Protein AF-A0A7K2ZH88-F1 (afdb_monomer)

Foldseek 3Di:
DLQLLCLQPNDVVQVVQQVPAFCADPDDPVPDGGDRHQLVSCLVPDPDQQSNQVSVCVNVVVADQDQPDDLVSNLVSLVVGPSRDPLSSLSSCCPRHVQQQGDSPCDPPLVVVPPRSSVVNVVVVVVVPDDPPPDPDPDDPPPPDDDDDDDDD

pLDDT: mean 87.38, std 15.5, range [40.47, 97.44]

Secondary structure (DSSP, 8-state):
-HHHHHHHHHHHHHHHHHHHHSPEEEEEETTEEEPPPPHHHHHHH---HHHHHHHHHHHTTSS--STT--HHHHHHHHHHSTT--HHHHHHHHHHHS--TT--TT--TTGGGGTT-HHHHHHHHHHHHHS---PPP-----------------

Structure (mmCIF, N/CA/C/O backbone):
data_AF-A0A7K2ZH88-F1
#
_entry.id   AF-A0A7K2ZH88-F1
#
loop_
_atom_site.group_PDB
_atom_site.id
_atom_site.type_symbol
_atom_site.label_atom_id
_atom_site.label_alt_id
_atom_site.label_comp_id
_atom_site.label_asym_id
_atom_site.label_entity_id
_atom_site.label_seq_id
_atom_site.pdbx_PDB_ins_code
_atom_site.Cartn_x
_atom_site.Cartn_y
_atom_site.Cartn_z
_atom_site.occupancy
_atom_site.B_iso_or_equiv
_atom_site.auth_seq_id
_atom_site.auth_comp_id
_atom_site.auth_asym_id
_atom_site.auth_atom_id
_atom_site.pdbx_PDB_model_num
ATOM 1 N N . GLU A 1 1 ? -5.694 -1.478 1.396 1.00 83.94 1 GLU A N 1
ATOM 2 C CA . GLU A 1 1 ? -5.351 -0.373 2.327 1.00 83.94 1 GLU A CA 1
ATOM 3 C C . GLU A 1 1 ? -4.129 -0.672 3.199 1.00 83.94 1 GLU A C 1
ATOM 5 O O . GLU A 1 1 ? -3.162 0.075 3.112 1.00 83.94 1 GLU A O 1
ATOM 10 N N . GLU A 1 2 ? -4.101 -1.777 3.961 1.00 92.94 2 GLU A N 1
ATOM 11 C CA . GLU A 1 2 ? -2.940 -2.176 4.793 1.00 92.94 2 GLU A CA 1
ATOM 12 C C . GLU A 1 2 ? -1.598 -2.139 4.037 1.00 92.94 2 GLU A C 1
ATOM 14 O O . GLU A 1 2 ? -0.618 -1.567 4.521 1.00 92.94 2 GLU A O 1
ATOM 19 N N . GLU A 1 3 ? -1.550 -2.715 2.830 1.00 94.19 3 GLU A N 1
ATOM 20 C CA . GLU A 1 3 ? -0.327 -2.748 2.016 1.00 94.19 3 GLU A CA 1
ATOM 21 C C . GLU A 1 3 ? 0.188 -1.349 1.653 1.00 94.19 3 GLU A C 1
ATOM 23 O O . GLU A 1 3 ? 1.399 -1.157 1.553 1.00 94.19 3 GLU A O 1
ATOM 28 N N . ALA A 1 4 ? -0.692 -0.351 1.524 1.00 94.62 4 ALA A N 1
ATOM 29 C CA . ALA A 1 4 ? -0.277 1.021 1.244 1.00 94.62 4 ALA A CA 1
ATOM 30 C C . ALA A 1 4 ? 0.390 1.682 2.443 1.00 94.62 4 ALA A C 1
ATOM 32 O O . ALA A 1 4 ? 1.458 2.280 2.306 1.00 94.62 4 ALA A O 1
ATOM 33 N N . VAL A 1 5 ? -0.180 1.493 3.634 1.00 95.88 5 VAL A N 1
ATOM 34 C CA . VAL A 1 5 ? 0.442 1.964 4.874 1.00 95.88 5 VAL A CA 1
ATOM 35 C C . VAL A 1 5 ? 1.801 1.289 5.063 1.00 95.88 5 VAL A C 1
ATOM 37 O O . VAL A 1 5 ? 2.796 1.968 5.300 1.00 95.88 5 VAL A O 1
ATOM 40 N N . ARG A 1 6 ? 1.889 -0.032 4.872 1.00 96.25 6 ARG A N 1
ATOM 41 C CA . ARG A 1 6 ? 3.160 -0.772 4.972 1.00 96.25 6 ARG A CA 1
ATOM 42 C C . ARG A 1 6 ? 4.202 -0.336 3.951 1.00 96.25 6 ARG A C 1
ATOM 44 O O . ARG A 1 6 ? 5.385 -0.323 4.286 1.00 96.25 6 ARG A O 1
ATOM 51 N N . ALA A 1 7 ? 3.792 -0.018 2.725 1.00 95.62 7 ALA A N 1
ATOM 52 C CA . ALA A 1 7 ? 4.698 0.479 1.696 1.00 95.62 7 ALA A CA 1
ATOM 53 C C . ALA A 1 7 ? 5.302 1.834 2.086 1.00 95.62 7 ALA A C 1
ATOM 55 O O . ALA A 1 7 ? 6.489 2.041 1.853 1.00 95.62 7 ALA A O 1
ATOM 56 N N . LEU A 1 8 ? 4.508 2.709 2.712 1.00 95.88 8 LEU A N 1
ATOM 57 C CA . LEU A 1 8 ? 4.940 4.042 3.125 1.00 95.88 8 LEU A CA 1
ATOM 58 C C . LEU A 1 8 ? 5.809 4.022 4.392 1.00 95.88 8 LEU A C 1
ATOM 60 O O . LEU A 1 8 ? 6.889 4.604 4.403 1.00 95.88 8 LEU A O 1
ATOM 64 N N . VAL A 1 9 ? 5.349 3.370 5.466 1.00 95.50 9 VAL A N 1
ATOM 65 C CA . VAL A 1 9 ? 6.006 3.465 6.788 1.00 95.50 9 VAL A CA 1
ATOM 66 C C . VAL A 1 9 ? 6.899 2.273 7.132 1.00 95.50 9 VAL A C 1
ATOM 68 O O . VAL A 1 9 ? 7.623 2.301 8.126 1.00 95.50 9 VAL A O 1
ATOM 71 N N . GLY A 1 10 ? 6.861 1.211 6.329 1.00 95.25 10 GLY A N 1
ATOM 72 C CA . GLY A 1 10 ? 7.570 -0.033 6.604 1.00 95.25 10 GLY A CA 1
ATOM 73 C C . GLY A 1 10 ? 6.852 -0.945 7.605 1.00 95.25 10 GLY A C 1
ATOM 74 O O . GLY A 1 10 ? 5.840 -0.606 8.219 1.00 95.25 10 GLY A O 1
ATOM 75 N N . ARG A 1 11 ? 7.380 -2.166 7.754 1.00 94.62 11 ARG A N 1
ATOM 76 C CA . ARG A 1 11 ? 6.735 -3.243 8.525 1.00 94.62 11 ARG A CA 1
ATOM 77 C C . ARG A 1 11 ? 6.684 -2.965 10.027 1.00 94.62 11 ARG A C 1
ATOM 79 O O . ARG A 1 11 ? 5.659 -3.233 10.641 1.00 94.62 11 ARG A O 1
ATOM 86 N N . GLU A 1 12 ? 7.779 -2.475 10.601 1.00 96.19 12 GLU A N 1
ATOM 87 C CA . GLU A 1 12 ? 7.899 -2.246 12.048 1.00 96.19 12 GLU A CA 1
ATOM 88 C C . GLU A 1 12 ? 6.929 -1.157 12.499 1.00 96.19 12 GLU A C 1
ATOM 90 O O . GLU A 1 12 ? 6.070 -1.396 13.343 1.00 96.19 12 GLU A O 1
ATOM 95 N N . ARG A 1 13 ? 6.961 -0.001 11.829 1.00 96.12 13 ARG A N 1
ATOM 96 C CA . ARG A 1 13 ? 6.046 1.097 12.132 1.00 96.12 13 ARG A CA 1
ATOM 97 C C . ARG A 1 13 ? 4.584 0.721 11.895 1.00 96.12 13 ARG A C 1
ATOM 99 O O . ARG A 1 13 ? 3.725 1.116 12.675 1.00 96.12 13 ARG A O 1
ATOM 106 N N . ALA A 1 14 ? 4.284 -0.064 10.859 1.00 95.94 14 ALA A N 1
ATOM 107 C CA . ALA A 1 14 ? 2.930 -0.566 10.642 1.00 95.94 14 ALA A CA 1
ATOM 108 C C . ALA A 1 14 ? 2.449 -1.479 11.786 1.00 95.94 14 ALA A C 1
ATOM 110 O O . ALA A 1 14 ? 1.276 -1.417 12.140 1.00 95.94 14 ALA A O 1
ATOM 111 N N . ALA A 1 15 ? 3.328 -2.288 12.388 1.00 94.50 15 ALA A N 1
ATOM 112 C CA . ALA A 1 15 ? 2.978 -3.104 13.551 1.00 94.50 15 ALA A CA 1
ATOM 113 C C . ALA A 1 15 ? 2.645 -2.233 14.775 1.00 94.50 15 ALA A C 1
ATOM 115 O O . ALA A 1 15 ? 1.608 -2.439 15.400 1.00 94.50 15 ALA A O 1
ATOM 116 N N . GLU A 1 16 ? 3.440 -1.194 15.045 1.00 95.56 16 GLU A N 1
ATOM 117 C CA . GLU A 1 16 ? 3.157 -0.234 16.126 1.00 95.56 16 GLU A CA 1
ATOM 118 C C . GLU A 1 16 ? 1.806 0.482 15.943 1.00 95.56 16 GLU A C 1
ATOM 120 O O . GLU A 1 16 ? 1.111 0.781 16.915 1.00 95.56 16 GLU A O 1
ATOM 125 N N . LEU A 1 17 ? 1.417 0.772 14.695 1.00 96.44 17 LEU A N 1
ATOM 126 C CA . LEU A 1 17 ? 0.109 1.360 14.394 1.00 96.44 17 LEU A CA 1
ATOM 127 C C . LEU A 1 17 ? -1.035 0.391 14.708 1.00 96.44 17 LEU A C 1
ATOM 129 O O . LEU A 1 17 ? -2.056 0.827 15.233 1.00 96.44 17 LEU A O 1
ATOM 133 N N . VAL A 1 18 ? -0.866 -0.904 14.425 1.00 96.12 18 VAL A N 1
ATOM 134 C CA . VAL A 1 18 ? -1.856 -1.940 14.765 1.00 96.12 18 VAL A CA 1
ATOM 135 C C . VAL A 1 18 ? -1.991 -2.082 16.278 1.00 96.12 18 VAL A C 1
ATOM 137 O O . VAL A 1 18 ? -3.108 -2.107 16.780 1.00 96.12 18 VAL A O 1
ATOM 140 N N . GLU A 1 19 ? -0.882 -2.113 17.016 1.00 93.62 19 GLU A N 1
ATOM 141 C CA . GLU A 1 19 ? -0.910 -2.212 18.482 1.00 93.62 19 GLU A CA 1
ATOM 142 C C . GLU A 1 19 ? -1.595 -1.009 19.142 1.00 93.62 19 GLU A C 1
ATOM 144 O O . GLU A 1 19 ? -2.249 -1.152 20.172 1.00 93.62 19 GLU A O 1
ATOM 149 N N . ARG A 1 20 ? -1.448 0.188 18.562 1.00 95.38 20 ARG A N 1
ATOM 150 C CA . ARG A 1 20 ? -1.979 1.425 19.149 1.00 95.38 20 ARG A CA 1
ATOM 151 C C . ARG A 1 20 ? -3.396 1.773 18.702 1.00 95.38 20 ARG A C 1
ATOM 153 O O . ARG A 1 20 ? -4.157 2.319 19.495 1.00 95.38 20 ARG A O 1
ATOM 160 N N . TYR A 1 21 ? -3.714 1.543 17.433 1.00 95.50 21 TYR A N 1
ATOM 161 C CA . TYR A 1 21 ? -4.946 2.023 16.797 1.00 95.50 21 TYR A CA 1
ATOM 162 C C . TYR A 1 21 ? -5.789 0.897 16.192 1.00 95.50 21 TYR A C 1
ATOM 164 O O . TYR A 1 21 ? -6.866 1.163 15.659 1.00 95.50 21 TYR A O 1
ATOM 172 N N . GLY A 1 22 ? -5.307 -0.347 16.229 1.00 93.06 22 GLY A N 1
ATOM 173 C CA . GLY A 1 22 ? -6.046 -1.495 15.722 1.00 93.06 22 GLY A CA 1
ATOM 174 C C . GLY A 1 22 ? -7.267 -1.767 16.589 1.00 93.06 22 GLY A C 1
ATOM 175 O O . GLY A 1 22 ? -7.236 -1.608 17.810 1.00 93.06 22 GLY A O 1
ATOM 176 N N . LYS A 1 23 ? -8.364 -2.198 15.967 1.00 91.69 23 LYS A N 1
ATOM 177 C CA . LYS A 1 23 ? -9.534 -2.653 16.721 1.00 91.69 23 LYS A CA 1
ATOM 178 C C . LYS A 1 23 ? -9.236 -4.043 17.289 1.00 91.69 23 LYS A C 1
ATOM 180 O O . LYS A 1 23 ? -8.860 -4.950 16.547 1.00 91.69 23 LYS A O 1
ATOM 185 N N . VAL A 1 24 ? -9.420 -4.206 18.597 1.00 91.44 24 VAL A N 1
ATOM 186 C CA . VAL A 1 24 ? -9.295 -5.503 19.277 1.00 91.44 24 VAL A CA 1
ATOM 187 C C . VAL A 1 24 ? -10.357 -6.461 18.734 1.00 91.44 24 VAL A C 1
ATOM 189 O O . VAL A 1 24 ? -11.515 -6.078 18.563 1.00 91.44 24 VAL A O 1
ATOM 192 N N . LEU A 1 25 ? -9.9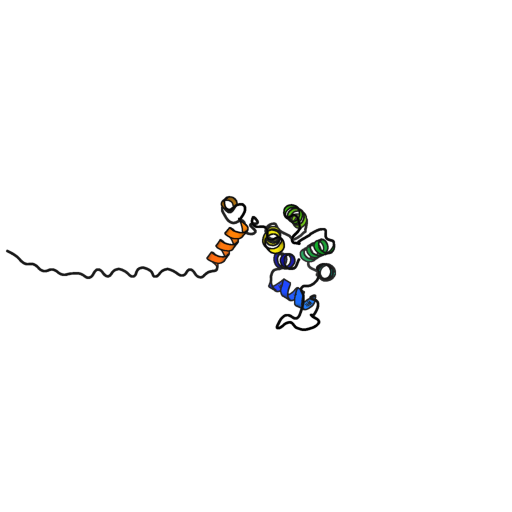62 -7.699 18.439 1.00 88.75 25 LEU A N 1
ATOM 193 C CA . LEU A 1 25 ? -10.890 -8.756 18.045 1.00 88.75 25 LEU A CA 1
ATOM 194 C C . LEU A 1 25 ? -11.771 -9.163 19.233 1.00 88.75 25 LEU A C 1
ATOM 196 O O . LEU A 1 25 ? -11.268 -9.355 20.338 1.00 88.75 25 LEU A O 1
ATOM 200 N N . ASP A 1 26 ? -13.065 -9.379 18.987 1.00 84.94 26 ASP A N 1
ATOM 201 C CA . ASP A 1 26 ? -14.029 -9.785 20.026 1.00 84.94 26 ASP A CA 1
ATOM 202 C C . ASP A 1 26 ? -13.680 -11.148 20.663 1.00 84.94 26 ASP A C 1
ATOM 204 O O . ASP A 1 26 ? -14.081 -11.449 21.786 1.00 84.94 26 ASP A O 1
ATOM 208 N N . GLY A 1 27 ? -12.884 -11.963 19.965 1.00 83.88 27 GLY A N 1
ATOM 209 C CA . GLY A 1 27 ? -12.225 -13.148 20.501 1.00 83.88 27 GLY A CA 1
ATOM 210 C C . GLY A 1 27 ? -10.900 -13.409 19.775 1.00 83.88 27 GLY A C 1
ATOM 211 O O . GLY A 1 27 ? -10.819 -13.195 18.562 1.00 83.88 27 GLY A O 1
ATOM 212 N N . PRO A 1 28 ? -9.846 -13.862 20.478 1.00 79.50 28 PRO A N 1
ATOM 213 C CA . PRO A 1 28 ? -8.551 -14.110 19.857 1.00 79.50 28 PRO A CA 1
ATOM 214 C C . PRO A 1 28 ? -8.623 -15.282 18.871 1.00 79.50 28 PRO A C 1
ATOM 216 O O . PRO A 1 28 ? -9.149 -16.350 19.187 1.00 79.50 28 PRO A O 1
ATOM 219 N N . CYS A 1 29 ? -8.029 -15.107 17.691 1.00 79.31 29 CYS A N 1
ATOM 220 C CA . CYS A 1 29 ? -7.825 -16.181 16.720 1.00 79.31 29 CYS A CA 1
ATOM 221 C C . CYS A 1 29 ? -6.349 -16.599 16.742 1.00 79.31 29 CYS A C 1
ATOM 223 O O . CYS A 1 29 ? -5.522 -16.108 15.968 1.00 79.31 29 CYS A O 1
ATOM 225 N N . GLY A 1 30 ? -5.994 -17.481 17.679 1.00 86.06 30 GLY A N 1
ATOM 226 C CA . GLY A 1 30 ? -4.598 -17.839 17.936 1.00 86.06 30 GLY A CA 1
ATOM 227 C C . GLY A 1 30 ? -3.805 -16.628 18.437 1.00 86.06 30 GLY A C 1
ATOM 228 O O . GLY A 1 30 ? -4.145 -16.056 19.467 1.00 86.06 30 GLY A O 1
ATOM 229 N N . ALA A 1 31 ? -2.759 -16.233 17.705 1.00 86.62 31 ALA A N 1
ATOM 230 C CA . ALA A 1 31 ? -1.946 -15.055 18.028 1.00 86.62 31 ALA A CA 1
ATOM 231 C C . ALA A 1 31 ? -2.508 -13.731 17.466 1.00 86.62 31 ALA A C 1
ATOM 233 O O . ALA A 1 31 ? -1.957 -12.668 17.745 1.00 86.62 31 ALA A O 1
ATOM 234 N N . LEU A 1 32 ? -3.578 -13.773 16.662 1.00 85.50 32 LEU A N 1
ATOM 235 C CA . LEU A 1 32 ? -4.216 -12.572 16.123 1.00 85.50 32 LEU A CA 1
ATOM 236 C C . LEU A 1 32 ? -5.120 -11.949 17.188 1.00 85.50 32 LEU A C 1
ATOM 238 O O . LEU A 1 32 ? -6.067 -12.583 17.656 1.00 85.50 32 LEU A O 1
ATOM 242 N N . THR A 1 33 ? -4.818 -10.704 17.549 1.00 90.25 33 THR A N 1
ATOM 243 C CA . THR A 1 33 ? -5.503 -9.963 18.621 1.00 90.25 33 THR A CA 1
ATOM 244 C C . THR A 1 33 ? -6.153 -8.670 18.140 1.00 90.25 33 THR A C 1
ATOM 246 O O . THR A 1 33 ? -7.141 -8.239 18.727 1.00 90.25 33 THR A O 1
ATOM 249 N N . HIS A 1 34 ? -5.637 -8.070 17.066 1.00 93.25 34 HIS A N 1
ATOM 250 C CA . HIS A 1 34 ? -6.118 -6.809 16.509 1.00 93.25 34 HIS A CA 1
ATOM 251 C C . HIS A 1 34 ? -6.316 -6.945 15.001 1.00 93.25 34 HIS A C 1
ATOM 253 O O . HIS A 1 34 ? -5.536 -7.624 14.328 1.00 93.25 34 HIS A O 1
ATOM 259 N N . VAL A 1 35 ? -7.331 -6.271 14.468 1.00 93.75 35 VAL A N 1
ATOM 260 C CA . VAL A 1 35 ? -7.415 -5.996 13.029 1.00 93.75 35 VAL A CA 1
ATOM 261 C C . VAL A 1 35 ? -6.603 -4.754 12.687 1.00 93.75 35 VAL A C 1
ATOM 263 O O . VAL A 1 35 ? -6.355 -3.898 13.543 1.00 93.75 35 VAL A O 1
ATOM 266 N N . PHE A 1 36 ? -6.195 -4.654 11.423 1.00 94.31 36 PHE A N 1
ATOM 267 C CA . PHE A 1 36 ? -5.536 -3.454 10.932 1.00 94.31 36 PHE A CA 1
ATOM 268 C C . PHE A 1 36 ? -6.453 -2.223 11.116 1.00 94.31 36 PHE A C 1
ATOM 270 O O . PHE A 1 36 ? -7.662 -2.352 10.917 1.00 94.31 36 PHE A O 1
ATOM 277 N N . PRO A 1 37 ? -5.923 -1.053 11.523 1.00 95.69 37 PRO A N 1
ATOM 278 C CA . PRO A 1 37 ? -6.731 0.147 11.717 1.00 95.69 37 PRO A CA 1
ATOM 279 C C . PRO A 1 37 ? -7.394 0.619 10.417 1.00 95.69 37 PRO A C 1
ATOM 281 O O . PRO A 1 37 ? -6.736 0.697 9.379 1.00 95.69 37 PRO A O 1
ATOM 284 N N . GLU A 1 38 ? -8.663 1.017 10.498 1.00 95.00 38 GLU A N 1
ATOM 285 C CA . GLU A 1 38 ? -9.369 1.683 9.397 1.00 95.00 38 GLU A CA 1
ATOM 286 C C . GLU A 1 38 ? -8.647 2.990 8.995 1.00 95.00 38 GLU A C 1
ATOM 288 O O . GLU A 1 38 ? -8.169 3.720 9.879 1.00 95.00 38 GLU A O 1
ATOM 293 N N . PRO A 1 39 ? -8.595 3.360 7.700 1.00 95.00 39 PRO A N 1
ATOM 294 C CA . PRO A 1 39 ? -7.882 4.558 7.251 1.00 95.00 39 PRO A CA 1
ATOM 295 C C . PRO A 1 39 ? -8.348 5.844 7.940 1.00 95.00 39 PRO A C 1
ATOM 297 O O . PRO A 1 39 ? -7.521 6.667 8.335 1.00 95.00 39 PRO A O 1
ATOM 300 N N . GLY A 1 40 ? -9.657 5.994 8.172 1.00 95.06 40 GLY A N 1
ATOM 301 C CA . GLY A 1 40 ? -10.216 7.168 8.851 1.00 95.06 40 GLY A CA 1
ATOM 302 C C . GLY A 1 40 ? -9.721 7.329 10.294 1.00 95.06 40 GLY A C 1
ATOM 303 O O . GLY A 1 40 ? -9.474 8.447 10.747 1.00 95.06 40 GLY A O 1
ATOM 304 N N . VAL A 1 41 ? -9.487 6.216 11.002 1.00 96.19 41 VAL A N 1
ATOM 305 C CA . VA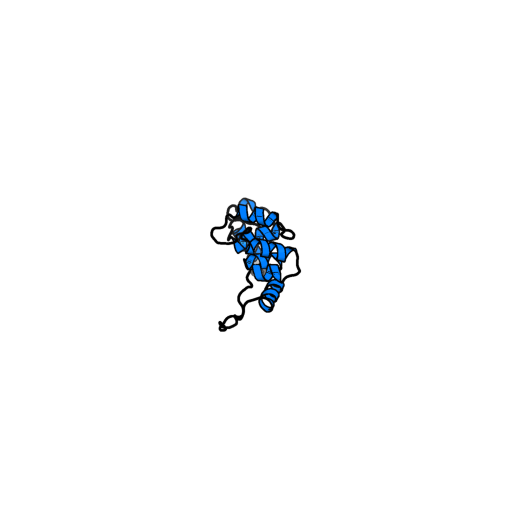L A 1 41 ? -8.913 6.235 12.359 1.00 96.19 41 VAL A CA 1
ATOM 306 C C . VAL A 1 41 ? -7.481 6.759 12.314 1.00 96.19 41 VAL A C 1
ATOM 308 O O . VAL A 1 41 ? -7.110 7.631 13.101 1.00 96.19 41 VAL A O 1
ATOM 311 N N . LEU A 1 42 ? -6.677 6.274 11.364 1.00 96.00 42 LEU A N 1
ATOM 312 C CA . LEU A 1 42 ? -5.296 6.727 11.205 1.00 96.00 42 LEU A CA 1
ATOM 313 C C . LEU A 1 42 ? -5.223 8.197 10.783 1.00 96.00 42 LEU A C 1
ATOM 315 O O . LEU A 1 42 ? -4.435 8.941 11.364 1.00 96.00 42 LEU A O 1
ATOM 319 N N . ALA A 1 43 ? -6.082 8.644 9.863 1.00 95.62 43 ALA A N 1
ATOM 320 C CA . ALA A 1 43 ? -6.124 10.032 9.399 1.00 95.62 43 ALA A CA 1
ATOM 321 C C . ALA A 1 43 ? -6.361 11.032 10.550 1.00 95.62 43 ALA A C 1
ATOM 323 O O . ALA A 1 43 ? -5.760 12.111 10.586 1.00 95.62 43 ALA A O 1
ATOM 324 N N . GLY A 1 44 ? -7.189 10.658 11.529 1.00 93.00 44 GLY A N 1
ATOM 325 C CA . GLY A 1 44 ? -7.430 11.465 12.727 1.00 93.00 44 GLY A CA 1
ATOM 326 C C . GLY A 1 44 ? -6.310 11.395 13.771 1.00 93.00 44 GLY A C 1
ATOM 327 O O . GLY A 1 44 ? -6.071 12.375 14.476 1.00 93.00 44 GLY A O 1
ATOM 328 N N . ALA A 1 45 ? -5.605 10.265 13.876 1.00 93.81 45 ALA A N 1
ATOM 329 C CA . ALA A 1 45 ? -4.768 9.962 15.038 1.00 93.81 45 ALA A CA 1
ATOM 330 C C . ALA A 1 45 ? -3.252 10.136 14.832 1.00 93.81 45 ALA A C 1
ATOM 332 O O . ALA A 1 45 ? -2.529 10.377 15.802 1.00 93.81 45 ALA A O 1
ATOM 333 N N . VAL A 1 46 ? -2.742 9.992 13.606 1.00 94.69 46 VAL A N 1
ATOM 334 C CA . VAL A 1 46 ? -1.291 10.021 13.337 1.00 94.69 46 VAL A CA 1
ATOM 335 C C . VAL A 1 46 ? -0.787 11.445 13.127 1.00 94.69 46 VAL A C 1
ATOM 337 O O . VAL A 1 46 ? -1.489 12.275 12.566 1.00 94.69 46 VAL A O 1
ATOM 340 N N . THR A 1 47 ? 0.437 11.752 13.561 1.00 93.69 47 THR A N 1
ATOM 341 C CA . THR A 1 47 ? 1.051 13.081 13.372 1.00 93.69 47 THR A CA 1
ATOM 342 C C . THR A 1 47 ? 1.837 13.209 12.072 1.00 93.69 47 THR A C 1
ATOM 344 O O . THR A 1 47 ? 1.993 14.326 11.582 1.00 93.69 47 THR A O 1
ATOM 347 N N . ASP A 1 48 ? 2.307 12.090 11.518 1.00 94.81 48 ASP A N 1
ATOM 348 C CA . ASP A 1 48 ? 3.069 12.054 10.271 1.00 94.81 48 ASP A CA 1
ATOM 349 C C . ASP A 1 48 ? 2.224 12.595 9.097 1.00 94.81 48 ASP A C 1
ATOM 351 O O . ASP A 1 48 ? 1.158 12.036 8.814 1.00 94.81 48 ASP A O 1
ATOM 355 N N . PRO A 1 49 ? 2.651 13.681 8.422 1.00 94.88 49 PRO A N 1
ATOM 356 C CA . PRO A 1 49 ? 1.846 14.311 7.377 1.00 94.88 49 PRO A CA 1
ATOM 357 C C . PRO A 1 49 ? 1.604 13.424 6.153 1.00 94.88 49 PRO A C 1
ATOM 359 O O . PRO A 1 49 ? 0.520 13.482 5.570 1.00 94.88 49 PRO A O 1
ATOM 362 N N . ALA A 1 50 ? 2.584 12.604 5.764 1.00 95.25 50 ALA A N 1
ATOM 363 C CA . ALA A 1 50 ? 2.477 11.744 4.589 1.00 95.25 50 ALA A CA 1
ATOM 364 C C . ALA A 1 50 ? 1.474 10.616 4.840 1.00 95.25 50 ALA A C 1
ATOM 366 O O . ALA A 1 50 ? 0.547 10.414 4.056 1.00 95.25 50 ALA A O 1
ATOM 367 N N . LEU A 1 51 ? 1.598 9.943 5.988 1.00 96.56 51 LEU A N 1
ATOM 368 C CA . LEU A 1 51 ? 0.669 8.904 6.409 1.00 96.56 51 LEU A CA 1
ATOM 369 C C . LEU A 1 51 ? -0.738 9.466 6.578 1.00 96.56 51 LEU A C 1
ATOM 371 O O . LEU A 1 51 ? -1.677 8.861 6.075 1.00 96.56 51 LEU A O 1
ATOM 375 N N . ARG A 1 52 ? -0.882 10.632 7.220 1.00 96.81 52 ARG A N 1
ATOM 376 C CA . ARG A 1 52 ? -2.182 11.291 7.387 1.00 96.81 52 ARG A CA 1
ATOM 377 C C . ARG A 1 52 ? -2.853 11.555 6.042 1.00 96.81 52 ARG A C 1
ATOM 379 O O . ARG A 1 52 ? -4.036 11.269 5.892 1.00 96.81 52 ARG A O 1
ATOM 386 N N . THR A 1 53 ? -2.106 12.098 5.082 1.00 96.81 53 THR A N 1
ATOM 387 C CA . THR A 1 53 ? -2.649 12.456 3.764 1.00 96.81 53 THR A CA 1
ATOM 388 C C . THR A 1 53 ? -3.023 11.209 2.964 1.00 96.81 53 THR A C 1
ATOM 390 O O . THR A 1 53 ? -4.096 11.165 2.370 1.00 96.81 53 THR A O 1
ATOM 393 N N . LEU A 1 54 ? -2.195 10.161 3.019 1.00 97.12 54 LEU A N 1
ATOM 394 C CA . LEU A 1 54 ? -2.505 8.867 2.413 1.00 97.12 54 LEU A CA 1
ATOM 395 C C . LEU A 1 54 ? -3.772 8.247 3.013 1.00 97.12 54 LEU A C 1
ATOM 397 O O . LEU A 1 54 ? -4.653 7.814 2.276 1.00 97.12 54 LEU A O 1
ATOM 401 N N . THR A 1 55 ? -3.883 8.191 4.340 1.00 97.44 55 THR A N 1
ATOM 402 C CA . THR A 1 55 ? -5.027 7.546 4.99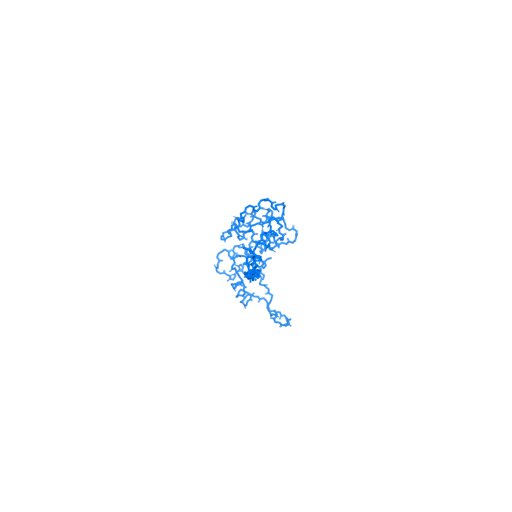4 1.00 97.44 55 THR A CA 1
ATOM 403 C C . THR A 1 55 ? -6.305 8.369 4.880 1.00 97.44 55 THR A C 1
ATOM 405 O O . THR A 1 55 ? -7.377 7.779 4.827 1.00 97.44 55 THR A O 1
ATOM 408 N N . ALA A 1 56 ? -6.208 9.700 4.789 1.00 96.81 56 ALA A N 1
ATOM 409 C CA . ALA A 1 56 ? -7.343 10.561 4.457 1.00 96.81 56 ALA A CA 1
ATOM 410 C C . ALA A 1 56 ? -7.852 10.283 3.035 1.00 96.81 56 ALA A C 1
ATOM 412 O O . ALA A 1 56 ? -9.027 9.988 2.865 1.00 96.81 56 ALA A O 1
ATOM 413 N N . ALA A 1 57 ? -6.961 10.246 2.035 1.00 96.94 57 ALA A N 1
ATOM 414 C CA . ALA A 1 57 ? -7.344 9.943 0.654 1.00 96.94 57 ALA A CA 1
ATOM 415 C C . ALA A 1 57 ? -8.007 8.559 0.504 1.00 96.94 57 ALA A C 1
ATOM 417 O O . ALA A 1 57 ? -8.935 8.402 -0.286 1.00 96.94 57 ALA A O 1
ATOM 418 N N . LEU A 1 58 ? -7.554 7.563 1.274 1.00 96.31 58 LEU A N 1
ATOM 419 C CA . LEU A 1 58 ? -8.197 6.246 1.343 1.00 96.31 58 LEU A CA 1
ATOM 420 C C . LEU A 1 58 ? -9.577 6.315 2.017 1.00 96.31 58 LEU A C 1
ATOM 422 O O . LEU A 1 58 ? -10.531 5.740 1.505 1.00 96.31 58 LEU A O 1
ATOM 426 N N . ALA A 1 59 ? -9.693 7.027 3.144 1.00 96.75 59 ALA A N 1
ATOM 427 C CA . ALA A 1 59 ? -10.945 7.156 3.891 1.00 96.75 59 ALA A CA 1
ATOM 428 C C . ALA A 1 59 ? -12.037 7.894 3.099 1.00 96.75 59 ALA A C 1
ATOM 430 O O . ALA A 1 59 ? -13.204 7.513 3.165 1.00 96.75 59 ALA A O 1
ATOM 431 N N . ASP A 1 60 ? -11.648 8.919 2.341 1.00 95.19 60 ASP A N 1
ATOM 432 C CA . ASP A 1 60 ? -12.551 9.727 1.518 1.00 95.19 60 ASP A CA 1
ATOM 433 C C . ASP A 1 60 ? -12.911 9.032 0.189 1.00 95.19 60 ASP A C 1
ATOM 435 O O . ASP A 1 60 ? -13.825 9.456 -0.514 1.00 95.19 60 ASP A O 1
ATOM 439 N N . GLY A 1 61 ? -12.209 7.946 -0.163 1.00 93.56 61 GLY A N 1
ATOM 440 C CA . GLY A 1 61 ? -12.406 7.203 -1.410 1.00 93.56 61 GLY A CA 1
ATOM 441 C C . GLY A 1 61 ? -11.781 7.855 -2.650 1.00 93.56 61 GLY A C 1
ATOM 442 O O . GLY A 1 61 ? -11.924 7.313 -3.745 1.00 93.56 61 GLY A O 1
ATOM 443 N N . GLU A 1 62 ? -11.062 8.969 -2.486 1.00 93.56 62 GLU A N 1
ATOM 444 C CA . GLU A 1 62 ? -10.267 9.632 -3.535 1.00 93.56 62 GLU A CA 1
ATOM 445 C C . GLU A 1 62 ? -9.141 8.724 -4.056 1.00 93.56 62 GLU A C 1
ATOM 447 O O . GLU A 1 62 ? -8.782 8.754 -5.232 1.00 93.56 62 GLU A O 1
ATOM 452 N N . LEU A 1 63 ? -8.596 7.871 -3.183 1.00 95.62 63 LEU A N 1
ATOM 453 C CA . LEU A 1 63 ? -7.679 6.800 -3.551 1.00 95.62 63 LEU A CA 1
ATOM 454 C C . LEU A 1 63 ? -8.344 5.447 -3.298 1.00 95.62 63 LEU A C 1
ATOM 456 O O . LEU A 1 63 ? -8.577 5.058 -2.156 1.00 95.62 63 LEU A O 1
ATOM 460 N N . ARG A 1 64 ? -8.578 4.681 -4.364 1.00 94.44 64 ARG A N 1
ATOM 461 C CA . ARG A 1 64 ? -9.148 3.332 -4.276 1.00 94.44 64 ARG A CA 1
ATOM 462 C C . ARG A 1 64 ? -8.082 2.273 -4.505 1.00 94.44 64 ARG A C 1
ATOM 464 O O . ARG A 1 64 ? -7.396 2.287 -5.520 1.00 94.44 64 ARG A O 1
ATOM 471 N N . LEU A 1 65 ? -7.960 1.342 -3.559 1.00 93.56 65 LEU A N 1
ATOM 472 C CA . LEU A 1 65 ? -7.007 0.227 -3.603 1.00 93.56 65 LEU A CA 1
ATOM 473 C C . LEU A 1 65 ? -7.720 -1.111 -3.389 1.00 93.56 65 LEU A C 1
ATOM 475 O O . LEU A 1 65 ? -7.397 -1.865 -2.468 1.00 93.56 65 LEU A O 1
ATOM 479 N N . ASP A 1 66 ? -8.723 -1.361 -4.224 1.00 89.94 66 ASP A N 1
ATOM 480 C CA . ASP A 1 66 ? -9.523 -2.582 -4.247 1.00 89.94 66 ASP A CA 1
ATOM 481 C C . ASP A 1 66 ? -9.352 -3.327 -5.585 1.00 89.94 66 ASP A C 1
ATOM 483 O O . ASP A 1 66 ? -8.729 -2.820 -6.518 1.00 89.94 66 ASP A O 1
ATOM 487 N N . ALA A 1 67 ? -9.881 -4.549 -5.686 1.00 82.75 67 ALA A N 1
ATOM 488 C CA . ALA A 1 67 ? -9.700 -5.404 -6.864 1.00 82.75 67 ALA A CA 1
ATOM 489 C C . ALA A 1 67 ? -10.275 -4.817 -8.172 1.00 82.75 67 ALA A C 1
ATOM 491 O O . ALA A 1 67 ? -9.911 -5.286 -9.250 1.00 82.75 67 ALA A O 1
ATOM 492 N N . GLY A 1 68 ? -11.170 -3.828 -8.090 1.00 86.19 68 GLY A N 1
ATOM 493 C CA . GLY A 1 68 ? -11.756 -3.138 -9.238 1.00 86.19 68 GLY A CA 1
ATOM 494 C C . GLY A 1 68 ? -11.138 -1.771 -9.539 1.00 86.19 68 GLY A C 1
ATOM 495 O O . GLY A 1 68 ? -11.602 -1.111 -10.465 1.00 86.19 68 GLY A O 1
ATOM 496 N N . ALA A 1 69 ? -10.136 -1.326 -8.777 1.00 92.69 69 ALA A N 1
ATOM 497 C CA . ALA A 1 69 ? -9.512 -0.025 -8.988 1.00 92.69 69 ALA A CA 1
ATOM 498 C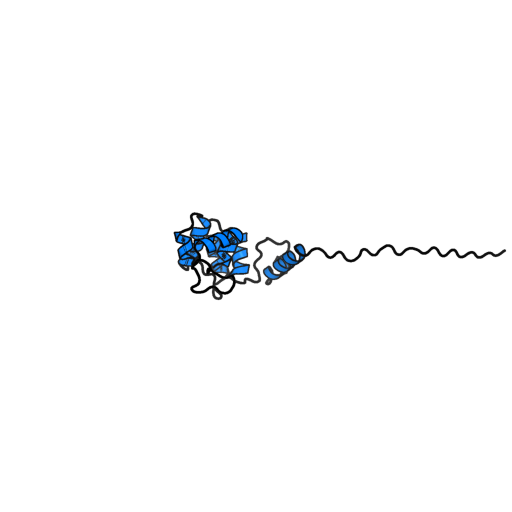 C . ALA A 1 69 ? -8.681 0.012 -10.283 1.00 92.69 69 ALA A C 1
ATOM 500 O O . ALA A 1 69 ? -7.929 -0.919 -10.591 1.00 92.69 69 ALA A O 1
ATOM 501 N N . ASP A 1 70 ? -8.789 1.118 -11.024 1.00 94.44 70 ASP A N 1
ATOM 502 C CA . ASP A 1 70 ? -7.933 1.398 -12.176 1.00 94.44 70 ASP A CA 1
ATOM 503 C C . ASP A 1 70 ? -6.511 1.725 -11.694 1.00 94.44 70 ASP A C 1
ATOM 505 O O . ASP A 1 70 ? -6.297 2.556 -10.805 1.00 94.44 70 ASP A O 1
ATOM 509 N N . ARG A 1 71 ? -5.516 1.024 -12.247 1.00 94.00 71 ARG A N 1
ATOM 510 C CA . ARG A 1 71 ? -4.138 1.093 -11.744 1.00 94.00 71 ARG A CA 1
ATOM 511 C C . ARG A 1 71 ? -3.472 2.412 -12.112 1.00 94.00 71 ARG A C 1
ATOM 513 O O . ARG A 1 71 ? -2.702 2.953 -11.320 1.00 94.00 71 ARG A O 1
ATOM 520 N N . GLU A 1 72 ? -3.768 2.932 -13.296 1.00 93.81 72 GLU A N 1
ATOM 521 C CA . GLU A 1 72 ? -3.257 4.197 -13.812 1.00 93.81 72 GLU A CA 1
ATOM 522 C C . GLU A 1 72 ? -3.869 5.383 -13.060 1.00 93.81 72 GLU A C 1
ATOM 524 O O . GLU A 1 72 ? -3.179 6.365 -12.778 1.00 93.81 72 GLU A O 1
ATOM 529 N N . GLU A 1 73 ? -5.146 5.293 -12.697 1.00 95.19 73 GLU A N 1
ATOM 530 C CA . GLU A 1 73 ? -5.809 6.245 -11.812 1.00 95.19 73 GLU A CA 1
ATOM 531 C C . GLU A 1 73 ? -5.218 6.243 -10.412 1.00 95.19 73 GLU A C 1
ATOM 533 O O . GLU A 1 73 ? -4.849 7.310 -9.915 1.00 95.19 73 GLU A O 1
ATOM 538 N N . ALA A 1 74 ? -5.033 5.063 -9.822 1.00 95.62 74 ALA A N 1
ATOM 539 C CA . ALA A 1 74 ? -4.383 4.943 -8.529 1.00 95.62 74 ALA A CA 1
ATOM 540 C C . ALA A 1 74 ? -2.951 5.505 -8.553 1.00 95.62 74 ALA A C 1
ATOM 542 O O . ALA A 1 74 ? -2.562 6.187 -7.610 1.00 95.62 74 ALA A O 1
ATOM 543 N N . GLU A 1 75 ? -2.167 5.295 -9.620 1.00 94.88 75 GLU A N 1
ATOM 544 C CA . GLU A 1 75 ? -0.827 5.894 -9.733 1.00 94.88 75 GLU A CA 1
ATOM 545 C C . GLU A 1 75 ? -0.873 7.418 -9.798 1.00 94.88 75 GLU A C 1
ATOM 547 O O . GLU A 1 75 ? -0.094 8.083 -9.114 1.00 94.88 75 GLU A O 1
ATOM 552 N N . ARG A 1 76 ? -1.790 7.979 -10.594 1.00 95.56 76 ARG A N 1
ATOM 553 C CA . ARG A 1 76 ? -1.971 9.432 -10.671 1.00 95.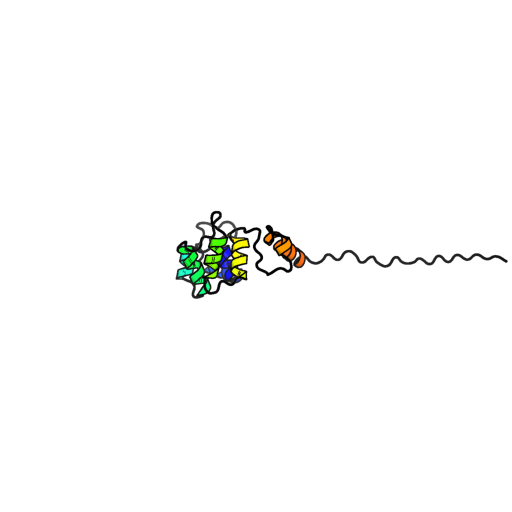56 76 ARG A CA 1
ATOM 554 C C . ARG A 1 76 ? -2.347 10.009 -9.312 1.00 95.56 76 ARG A C 1
ATOM 556 O O . ARG A 1 76 ? -1.742 10.997 -8.916 1.00 95.56 76 ARG A O 1
ATOM 563 N N . ALA A 1 77 ? -3.292 9.388 -8.606 1.00 96.12 77 ALA A N 1
ATOM 564 C CA . ALA A 1 77 ? -3.695 9.809 -7.269 1.00 96.12 77 ALA A CA 1
ATOM 565 C C . ALA A 1 77 ? -2.535 9.690 -6.269 1.00 96.12 77 ALA A C 1
ATOM 567 O O . ALA A 1 77 ? -2.226 10.647 -5.572 1.0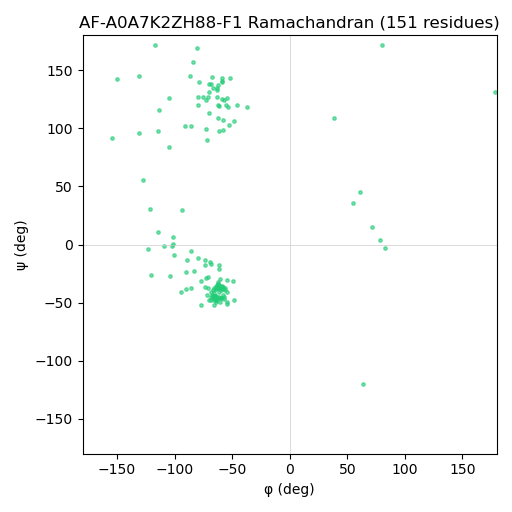0 96.12 77 ALA A O 1
ATOM 568 N N . LEU A 1 78 ? -1.817 8.564 -6.247 1.00 96.25 78 LEU A N 1
ATOM 569 C CA . LEU A 1 78 ? -0.641 8.377 -5.389 1.00 96.25 78 LEU A CA 1
ATOM 570 C C . LEU A 1 78 ? 0.444 9.430 -5.650 1.00 96.25 78 LEU A C 1
ATOM 572 O O . LEU A 1 78 ? 1.066 9.906 -4.705 1.00 96.25 78 LEU A O 1
ATOM 576 N N . GLY A 1 79 ? 0.653 9.818 -6.910 1.00 95.56 79 GLY A N 1
ATOM 577 C CA . GLY A 1 79 ? 1.646 10.817 -7.303 1.00 95.56 79 GLY A CA 1
ATOM 578 C C . GLY A 1 79 ? 1.334 12.253 -6.867 1.00 95.56 79 GLY A C 1
ATOM 579 O O . GLY A 1 79 ? 2.236 13.089 -6.896 1.00 95.56 79 GLY A O 1
ATOM 580 N N . THR A 1 80 ? 0.096 12.560 -6.459 1.00 95.38 80 THR A N 1
ATOM 581 C CA . THR A 1 80 ? -0.252 13.875 -5.890 1.00 95.38 80 THR A CA 1
ATOM 582 C C . THR A 1 80 ? -0.070 13.929 -4.374 1.00 95.38 80 THR A C 1
ATOM 584 O O . THR A 1 80 ? -0.059 15.023 -3.804 1.00 95.38 80 THR A O 1
ATOM 587 N N . LEU A 1 81 ? 0.098 12.780 -3.709 1.00 94.56 81 LEU A N 1
ATOM 588 C CA . LEU A 1 81 ? 0.182 12.714 -2.256 1.00 94.56 81 LEU A CA 1
ATOM 589 C C . LEU A 1 81 ? 1.589 13.099 -1.760 1.00 94.56 81 LEU A C 1
ATOM 591 O O . LEU A 1 81 ? 2.589 12.503 -2.173 1.00 94.56 81 LEU A O 1
ATOM 595 N N . PRO A 1 82 ? 1.704 14.053 -0.821 1.00 91.94 82 PRO A N 1
ATOM 596 C CA . PRO A 1 82 ? 2.983 14.428 -0.239 1.00 91.94 82 PRO A CA 1
ATOM 597 C C . PRO A 1 82 ? 3.601 13.250 0.523 1.00 91.94 82 PRO A C 1
ATOM 599 O O . PRO A 1 82 ? 2.947 12.595 1.331 1.00 91.94 82 PRO A O 1
ATOM 602 N N . GLY A 1 83 ? 4.888 13.000 0.279 1.00 89.88 83 GLY A N 1
ATOM 603 C CA . GLY A 1 83 ? 5.643 11.919 0.922 1.00 89.88 83 GLY A CA 1
ATOM 604 C C . GLY A 1 83 ? 5.469 10.535 0.287 1.00 89.88 83 GLY A C 1
ATOM 605 O O . GLY A 1 83 ? 6.163 9.609 0.698 1.00 89.88 83 GLY A O 1
ATOM 606 N N . VAL A 1 84 ? 4.623 10.389 -0.738 1.00 94.88 84 VAL A N 1
ATOM 607 C CA . VAL A 1 84 ? 4.564 9.175 -1.562 1.00 94.88 84 VAL A CA 1
ATOM 608 C C . VAL A 1 84 ? 5.514 9.344 -2.745 1.00 94.88 84 VAL A C 1
ATOM 610 O O . VAL A 1 84 ? 5.224 10.044 -3.712 1.00 94.88 84 VAL A O 1
ATOM 613 N N . ASP A 1 85 ? 6.685 8.714 -2.668 1.00 94.62 85 ASP A N 1
ATOM 614 C CA . ASP A 1 85 ? 7.631 8.711 -3.783 1.00 94.62 85 ASP A CA 1
ATOM 615 C C . ASP A 1 85 ? 7.258 7.671 -4.857 1.00 94.62 85 ASP A C 1
ATOM 617 O O . ASP A 1 85 ? 6.412 6.792 -4.664 1.00 94.62 85 ASP A O 1
ATOM 621 N N . ARG A 1 86 ? 7.919 7.746 -6.020 1.00 94.81 86 ARG A N 1
ATOM 622 C CA . ARG A 1 86 ? 7.676 6.825 -7.145 1.00 94.81 86 ARG A CA 1
ATOM 623 C C . ARG A 1 86 ? 7.860 5.358 -6.750 1.00 94.81 86 ARG A C 1
ATOM 625 O O . ARG A 1 86 ? 7.127 4.494 -7.225 1.00 94.81 86 ARG A O 1
ATOM 632 N N . ARG A 1 87 ? 8.840 5.072 -5.890 1.00 95.62 87 ARG A N 1
ATOM 633 C CA . ARG A 1 87 ? 9.112 3.719 -5.395 1.00 95.62 87 ARG A CA 1
ATOM 634 C C . ARG A 1 87 ? 7.957 3.210 -4.538 1.00 95.62 87 ARG A C 1
ATOM 636 O O . ARG A 1 87 ? 7.528 2.074 -4.716 1.00 95.62 87 ARG A O 1
ATOM 643 N N . THR A 1 88 ? 7.442 4.040 -3.642 1.00 96.69 88 THR A N 1
ATOM 644 C CA . THR A 1 88 ? 6.303 3.740 -2.776 1.00 96.69 88 THR A CA 1
ATOM 645 C C . THR A 1 88 ? 5.053 3.531 -3.616 1.00 96.69 88 THR A C 1
ATOM 647 O O . THR A 1 88 ? 4.409 2.496 -3.479 1.00 96.69 88 THR A O 1
ATOM 650 N N . ALA A 1 89 ? 4.760 4.424 -4.565 1.00 96.62 89 ALA A N 1
ATOM 651 C CA . ALA A 1 89 ? 3.634 4.261 -5.482 1.00 96.62 89 ALA A CA 1
ATOM 652 C C . ALA A 1 89 ? 3.719 2.944 -6.279 1.00 96.62 89 ALA A C 1
ATOM 654 O O . ALA A 1 89 ? 2.750 2.187 -6.340 1.00 96.62 89 ALA A O 1
ATOM 655 N N . ALA A 1 90 ? 4.895 2.609 -6.817 1.00 96.19 90 ALA A N 1
ATOM 656 C CA . ALA A 1 90 ? 5.114 1.348 -7.524 1.00 96.19 90 ALA A CA 1
ATOM 657 C C . ALA A 1 90 ? 4.995 0.116 -6.604 1.00 96.19 90 ALA A C 1
ATOM 659 O O . ALA A 1 90 ? 4.442 -0.903 -7.021 1.00 96.19 90 ALA A O 1
ATOM 660 N N . LEU A 1 91 ? 5.462 0.190 -5.349 1.00 96.00 91 LEU A N 1
ATOM 661 C CA . LEU A 1 91 ? 5.246 -0.864 -4.347 1.00 96.00 91 LEU A CA 1
ATOM 662 C C . LEU A 1 91 ? 3.753 -1.063 -4.064 1.00 96.00 91 LEU A C 1
ATOM 664 O O . LEU A 1 91 ? 3.310 -2.207 -3.960 1.00 96.00 91 LEU A O 1
ATOM 668 N N . ILE A 1 92 ? 2.984 0.026 -3.972 1.00 96.69 92 ILE A N 1
ATOM 669 C CA . ILE A 1 92 ? 1.533 -0.011 -3.765 1.00 96.69 92 ILE A CA 1
ATOM 670 C C . ILE A 1 92 ? 0.841 -0.642 -4.973 1.00 96.69 92 ILE A C 1
ATOM 672 O O . ILE A 1 92 ? 0.063 -1.574 -4.787 1.00 96.69 92 ILE A O 1
ATOM 676 N N . ARG A 1 93 ? 1.166 -0.229 -6.205 1.00 96.12 93 ARG A N 1
ATOM 677 C CA . ARG A 1 93 ? 0.641 -0.874 -7.423 1.00 96.12 93 ARG A CA 1
ATOM 678 C C . ARG A 1 93 ? 0.919 -2.379 -7.421 1.00 96.12 93 ARG A C 1
ATOM 680 O O . ARG A 1 93 ? 0.006 -3.181 -7.601 1.00 96.12 93 ARG A O 1
ATOM 687 N N . MET A 1 94 ? 2.164 -2.768 -7.151 1.00 95.31 94 MET A N 1
ATOM 688 C CA . MET A 1 94 ? 2.576 -4.172 -7.155 1.00 95.31 94 MET A CA 1
ATOM 689 C C . MET A 1 94 ? 1.868 -4.999 -6.069 1.00 95.31 94 MET A C 1
ATOM 691 O O . MET A 1 94 ? 1.427 -6.112 -6.343 1.00 95.31 94 MET A O 1
ATOM 695 N N . ARG A 1 95 ? 1.772 -4.496 -4.827 1.00 94.25 95 ARG A N 1
ATOM 696 C CA . ARG A 1 95 ? 1.264 -5.278 -3.682 1.00 94.25 95 ARG A CA 1
ATOM 697 C C . ARG A 1 95 ? -0.219 -5.108 -3.397 1.00 94.25 95 ARG A C 1
ATOM 699 O O . ARG A 1 95 ? -0.871 -6.093 -3.074 1.00 94.25 95 ARG A O 1
ATOM 706 N N . ALA A 1 96 ? -0.742 -3.890 -3.493 1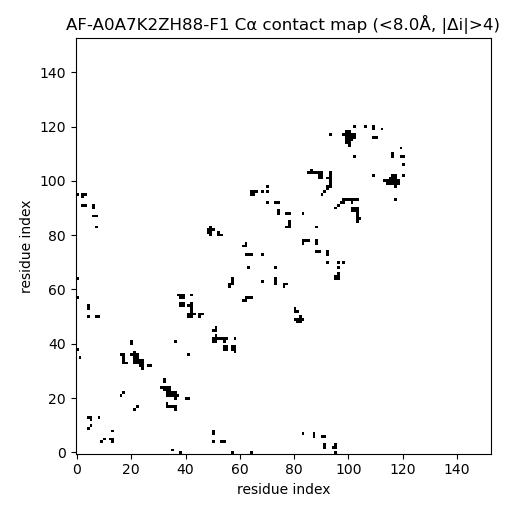.00 94.62 96 ALA A N 1
ATOM 707 C CA . ALA A 1 96 ? -2.141 -3.601 -3.189 1.00 94.62 96 ALA A CA 1
ATOM 708 C C . ALA A 1 96 ? -3.058 -3.852 -4.395 1.00 94.62 96 ALA A C 1
ATOM 710 O O . ALA A 1 96 ? -4.159 -4.356 -4.210 1.00 94.62 96 ALA A O 1
ATOM 711 N N . LEU A 1 97 ? -2.604 -3.542 -5.617 1.00 94.94 97 LEU A N 1
ATOM 712 C CA . LEU A 1 97 ? -3.405 -3.688 -6.847 1.00 94.94 97 LEU A CA 1
ATOM 713 C C . LEU A 1 97 ? -3.042 -4.925 -7.682 1.00 94.94 97 LEU A C 1
ATOM 715 O O . LEU A 1 97 ? -3.619 -5.150 -8.753 1.00 94.94 97 LEU A O 1
ATOM 719 N N . GLY A 1 98 ? -2.052 -5.702 -7.231 1.00 94.00 98 GLY A N 1
ATOM 720 C CA . GLY A 1 98 ? -1.554 -6.872 -7.952 1.00 94.00 98 GLY A CA 1
ATOM 721 C C . GLY A 1 98 ? -1.118 -6.546 -9.381 1.00 94.00 98 GLY A C 1
ATOM 722 O O . GLY A 1 98 ? -1.375 -7.336 -10.287 1.00 94.00 98 GLY A O 1
ATOM 723 N N . ASP A 1 99 ? -0.548 -5.359 -9.609 1.00 95.00 99 ASP A N 1
ATOM 724 C CA . ASP A 1 99 ? -0.050 -4.964 -10.925 1.00 95.00 99 ASP A CA 1
ATOM 725 C C . ASP A 1 99 ? 1.080 -5.911 -11.365 1.00 95.00 99 ASP A C 1
ATOM 727 O O . ASP A 1 99 ? 2.085 -5.999 -10.657 1.00 95.00 99 ASP A O 1
ATOM 731 N N . PRO A 1 100 ? 0.941 -6.626 -12.498 1.00 95.88 100 PRO A N 1
ATOM 732 C CA . PRO A 1 100 ? 1.974 -7.537 -12.975 1.00 95.88 100 PRO A CA 1
ATOM 733 C C . PRO A 1 100 ? 3.196 -6.830 -13.578 1.00 95.88 100 PRO A C 1
ATOM 735 O O . PRO A 1 100 ? 4.246 -7.465 -13.713 1.00 95.88 100 PRO A O 1
ATOM 738 N N . ASP A 1 101 ? 3.084 -5.550 -13.946 1.00 96.50 101 ASP A N 1
ATOM 739 C CA . ASP A 1 101 ? 4.098 -4.816 -14.708 1.00 96.50 101 ASP A CA 1
ATOM 740 C C . ASP A 1 101 ? 4.758 -3.666 -13.928 1.00 96.50 101 ASP A C 1
ATOM 742 O O . ASP A 1 101 ? 5.500 -2.874 -14.509 1.00 96.50 101 ASP A O 1
ATOM 746 N N . ALA A 1 102 ? 4.533 -3.565 -12.616 1.00 96.00 102 ALA A N 1
ATOM 747 C CA . ALA A 1 102 ? 5.172 -2.571 -11.754 1.00 96.00 102 ALA A CA 1
ATOM 748 C C . ALA A 1 102 ? 6.619 -2.960 -11.383 1.00 96.00 102 ALA A C 1
ATOM 750 O O . ALA A 1 102 ? 6.912 -4.111 -11.054 1.00 96.00 102 ALA A O 1
ATOM 751 N N . ASP A 1 103 ? 7.532 -1.986 -11.366 1.00 96.06 103 ASP A N 1
ATOM 752 C CA . ASP A 1 103 ? 8.922 -2.172 -10.926 1.00 96.06 103 ASP A CA 1
ATOM 753 C C . ASP A 1 103 ? 9.323 -1.076 -9.929 1.00 96.06 103 ASP A C 1
ATOM 755 O O . ASP A 1 103 ? 9.718 0.024 -10.329 1.00 96.06 103 ASP A O 1
ATOM 759 N N . PRO A 1 104 ? 9.233 -1.355 -8.619 1.00 94.88 104 PRO A N 1
ATOM 760 C CA . PRO A 1 104 ? 9.547 -0.361 -7.603 1.00 94.88 104 PRO A CA 1
ATOM 761 C C . PRO A 1 104 ? 11.036 -0.060 -7.438 1.00 94.88 104 PRO A C 1
ATOM 763 O O . PRO A 1 104 ? 11.386 0.903 -6.756 1.00 94.88 104 PRO A O 1
ATOM 766 N N . TYR A 1 105 ? 11.922 -0.879 -8.006 1.00 93.38 105 TYR A N 1
ATOM 767 C CA . TYR A 1 105 ? 13.358 -0.798 -7.735 1.00 93.38 105 TYR A CA 1
ATOM 768 C C . TYR A 1 105 ? 14.169 -0.265 -8.916 1.00 93.38 105 TYR A C 1
ATOM 770 O O . TYR A 1 105 ? 15.382 -0.119 -8.786 1.00 93.38 105 TYR A O 1
ATOM 778 N N . GLY A 1 106 ? 13.523 0.047 -10.046 1.00 92.19 106 GLY A N 1
ATOM 779 C CA . GLY A 1 106 ? 14.215 0.522 -11.248 1.00 92.19 106 GLY A CA 1
ATOM 780 C C . GLY A 1 106 ? 15.201 -0.522 -11.773 1.00 92.19 106 GLY A C 1
ATOM 781 O O . GLY A 1 106 ? 16.359 -0.222 -12.061 1.00 92.19 106 GLY A O 1
ATOM 782 N N . THR A 1 107 ? 14.753 -1.770 -11.834 1.00 92.50 107 THR A N 1
ATOM 783 C CA . THR A 1 107 ? 15.562 -2.939 -12.155 1.00 92.50 107 THR A CA 1
ATOM 784 C C . THR A 1 107 ? 16.113 -2.838 -13.577 1.00 92.50 107 THR A C 1
ATOM 786 O O . THR A 1 107 ? 15.385 -2.664 -14.557 1.00 92.50 107 THR A O 1
ATOM 789 N N . ALA A 1 108 ? 17.433 -2.978 -13.712 1.00 91.44 108 ALA A N 1
ATOM 790 C CA . ALA A 1 108 ? 18.109 -2.816 -14.993 1.00 91.44 108 ALA A CA 1
ATOM 791 C C . ALA A 1 108 ? 17.578 -3.792 -16.063 1.00 91.44 108 ALA A C 1
ATOM 793 O O . ALA A 1 108 ? 17.558 -5.018 -15.902 1.00 91.44 108 ALA A O 1
ATOM 794 N N . GLY A 1 109 ? 17.154 -3.220 -17.192 1.00 90.50 109 GLY A N 1
ATOM 795 C CA . GLY A 1 109 ? 16.607 -3.954 -18.330 1.00 90.50 109 GLY A CA 1
ATOM 796 C C . GLY A 1 109 ? 15.214 -4.540 -18.097 1.00 90.50 109 GLY A C 1
ATOM 797 O O . GLY A 1 109 ? 14.818 -5.411 -18.874 1.00 90.50 109 GLY A O 1
ATOM 798 N N . ALA A 1 110 ? 14.481 -4.110 -17.062 1.00 92.00 110 ALA A N 1
ATOM 799 C CA . ALA A 1 110 ? 13.158 -4.648 -16.753 1.00 92.00 110 ALA A CA 1
ATOM 800 C C . ALA A 1 110 ? 12.182 -4.583 -17.937 1.00 92.00 110 ALA A C 1
ATOM 802 O O . ALA A 1 110 ? 11.370 -5.485 -18.107 1.00 92.00 110 ALA A O 1
ATOM 803 N N . GLU A 1 111 ? 12.327 -3.589 -18.816 1.00 94.31 111 GLU A N 1
ATOM 804 C CA . GLU A 1 111 ? 11.508 -3.412 -20.024 1.00 94.31 111 GLU A CA 1
ATOM 805 C C . GLU A 1 111 ? 11.356 -4.672 -20.889 1.00 94.31 111 GLU A C 1
ATOM 807 O O . GLU A 1 111 ? 10.301 -4.888 -21.479 1.00 94.31 111 GLU A O 1
ATOM 812 N N . ARG A 1 112 ? 12.358 -5.560 -20.924 1.00 96.75 112 ARG A N 1
ATOM 813 C CA . ARG A 1 112 ? 12.282 -6.811 -21.703 1.00 96.75 112 ARG A CA 1
ATOM 814 C C . ARG A 1 112 ? 11.273 -7.829 -21.164 1.00 96.75 112 ARG A C 1
ATOM 816 O O . ARG A 1 112 ? 10.950 -8.782 -21.862 1.00 96.75 112 ARG A O 1
ATOM 823 N N . TRP A 1 113 ? 10.833 -7.667 -19.917 1.00 96.19 113 TRP A N 1
ATOM 824 C CA . TRP A 1 113 ? 9.908 -8.577 -19.240 1.00 96.19 113 TRP A CA 1
ATOM 825 C C . TRP A 1 113 ? 8.475 -8.067 -19.211 1.00 96.19 113 TRP A C 1
ATOM 827 O O . TRP A 1 113 ? 7.637 -8.694 -18.569 1.00 96.19 113 TRP A O 1
ATOM 837 N N . ARG A 1 114 ? 8.168 -6.959 -19.891 1.00 96.44 114 ARG A N 1
ATOM 838 C CA . ARG A 1 114 ? 6.783 -6.501 -20.021 1.00 96.44 114 ARG A CA 1
ATOM 839 C C . ARG A 1 114 ? 5.915 -7.583 -20.688 1.00 96.44 114 ARG A C 1
ATOM 841 O O . ARG A 1 114 ? 6.388 -8.231 -21.624 1.00 96.44 114 ARG A O 1
ATOM 848 N N . PRO A 1 115 ? 4.658 -7.784 -20.244 1.00 95.94 115 PRO A N 1
ATOM 849 C CA . PRO A 1 115 ? 3.936 -7.040 -19.200 1.00 95.94 115 PRO A CA 1
ATOM 850 C C . PRO A 1 115 ? 4.033 -7.668 -17.786 1.00 95.94 115 PRO A C 1
ATOM 852 O O . PRO A 1 115 ? 3.100 -7.559 -16.999 1.00 95.94 115 PRO A O 1
ATOM 855 N N . TRP A 1 116 ? 5.122 -8.372 -17.466 1.00 97.25 116 TRP A N 1
ATOM 856 C CA . TRP A 1 116 ? 5.300 -9.146 -16.228 1.00 97.25 116 TRP A CA 1
ATOM 857 C C . TRP A 1 116 ? 6.518 -8.696 -15.401 1.00 97.25 116 TRP A C 1
ATOM 859 O O . TRP A 1 116 ? 7.154 -9.511 -14.719 1.00 97.25 116 TRP A O 1
ATOM 869 N N . ARG A 1 117 ? 6.883 -7.405 -15.457 1.00 97.00 117 ARG A N 1
ATOM 870 C CA . ARG A 1 117 ? 8.058 -6.872 -14.744 1.00 97.00 117 ARG A CA 1
ATOM 871 C C . ARG A 1 117 ? 8.048 -7.180 -13.248 1.00 97.00 117 ARG A C 1
ATOM 873 O O . ARG A 1 117 ? 9.087 -7.585 -12.730 1.00 97.00 117 ARG A O 1
ATOM 880 N N . SER A 1 118 ? 6.903 -7.092 -12.569 1.00 96.81 118 SER A N 1
ATOM 881 C CA . SER A 1 118 ? 6.812 -7.358 -11.125 1.00 96.81 118 SER A CA 1
ATOM 882 C C . SER A 1 118 ? 7.244 -8.774 -10.760 1.00 96.81 118 SER A C 1
ATOM 884 O O . SER A 1 118 ? 7.918 -8.982 -9.749 1.00 96.81 118 SER A O 1
ATOM 886 N N . TYR A 1 119 ? 6.918 -9.754 -11.605 1.00 95.81 119 TYR A N 1
ATOM 887 C CA . TYR A 1 119 ? 7.324 -11.141 -11.394 1.00 95.81 119 TYR A CA 1
ATOM 888 C C . TYR A 1 119 ? 8.830 -11.313 -11.564 1.00 95.81 119 TYR A C 1
ATOM 890 O O . TYR A 1 119 ? 9.480 -11.905 -10.703 1.00 95.81 119 TYR A O 1
ATOM 898 N N . ALA A 1 120 ? 9.403 -10.768 -12.639 1.00 94.50 120 ALA A N 1
ATOM 899 C CA . ALA A 1 120 ? 10.841 -10.851 -12.878 1.00 94.50 120 ALA A CA 1
ATOM 900 C C . ALA A 1 120 ? 11.638 -10.197 -11.740 1.00 94.50 120 ALA A C 1
ATOM 902 O O . ALA A 1 120 ? 12.560 -10.804 -11.193 1.00 94.50 120 ALA A O 1
ATOM 903 N N . VAL A 1 121 ? 11.219 -9.002 -11.322 1.00 92.69 121 VAL A N 1
ATOM 904 C CA . VAL A 1 121 ? 11.770 -8.286 -10.169 1.0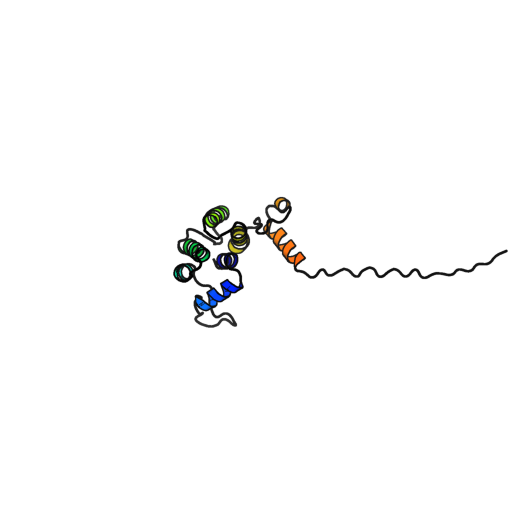0 92.69 121 VAL A CA 1
ATOM 905 C C . VAL A 1 121 ? 11.718 -9.155 -8.914 1.00 92.69 121 VAL A C 1
ATOM 907 O O . VAL A 1 121 ? 12.741 -9.370 -8.263 1.00 92.69 121 VAL A O 1
ATOM 910 N N . ARG A 1 122 ? 10.551 -9.729 -8.602 1.00 93.69 122 ARG A N 1
ATOM 911 C CA . ARG A 1 122 ? 10.370 -10.586 -7.426 1.00 93.69 122 ARG A CA 1
ATOM 912 C C . ARG A 1 122 ? 11.257 -11.831 -7.465 1.00 93.69 122 ARG A C 1
ATOM 914 O O . ARG A 1 122 ? 11.786 -12.235 -6.424 1.00 93.69 122 ARG A O 1
ATOM 921 N N . HIS A 1 123 ? 11.447 -12.428 -8.640 1.00 92.44 123 HIS A N 1
ATOM 922 C CA . HIS A 1 123 ? 12.347 -13.565 -8.820 1.00 92.44 123 HIS A CA 1
ATOM 923 C C . HIS A 1 123 ? 13.806 -13.183 -8.569 1.00 92.44 123 HIS A C 1
ATOM 925 O O . HIS A 1 123 ? 14.499 -13.906 -7.854 1.00 92.44 123 HIS A O 1
ATOM 931 N N . LEU A 1 124 ? 14.259 -12.038 -9.083 1.00 91.94 124 LEU A N 1
ATOM 932 C CA . LEU A 1 124 ? 15.622 -11.547 -8.864 1.00 91.94 124 LEU A CA 1
ATOM 933 C C . LEU A 1 124 ? 15.886 -11.217 -7.393 1.00 91.94 124 LEU A C 1
ATOM 935 O O . LEU A 1 124 ? 16.908 -11.636 -6.854 1.00 91.94 124 LEU A O 1
ATOM 939 N N . GLU A 1 125 ? 14.953 -10.538 -6.719 1.00 90.12 125 GLU A N 1
ATOM 940 C CA . GLU A 1 125 ? 15.052 -10.285 -5.276 1.00 90.12 125 GLU A CA 1
ATOM 941 C C . GLU A 1 125 ? 15.165 -11.588 -4.479 1.00 90.12 125 GLU A C 1
ATOM 943 O O . GLU A 1 125 ? 15.950 -11.686 -3.536 1.00 90.12 125 GLU A O 1
ATOM 948 N N . THR A 1 126 ? 14.360 -12.589 -4.842 1.00 92.00 126 THR A N 1
ATOM 949 C CA . THR A 1 126 ? 14.353 -13.885 -4.158 1.00 92.00 126 THR A CA 1
ATOM 950 C C . THR A 1 126 ? 15.667 -14.626 -4.385 1.00 92.00 126 THR A C 1
ATOM 952 O O . THR A 1 126 ? 16.262 -15.110 -3.424 1.00 92.00 126 THR A O 1
ATOM 955 N N . ALA A 1 127 ? 16.160 -14.658 -5.626 1.00 90.19 127 ALA A N 1
ATOM 956 C CA . ALA A 1 127 ? 17.434 -15.278 -5.977 1.00 90.19 127 ALA A CA 1
ATOM 957 C C . ALA A 1 127 ? 18.628 -14.600 -5.283 1.00 90.19 127 ALA A C 1
ATOM 959 O O . ALA A 1 127 ? 19.556 -15.280 -4.858 1.00 90.19 127 ALA A O 1
ATOM 960 N N . ALA A 1 128 ? 18.588 -13.275 -5.108 1.00 87.75 128 ALA A N 1
ATOM 961 C CA . ALA A 1 128 ? 19.622 -12.527 -4.393 1.00 87.75 128 ALA A CA 1
ATOM 962 C C . ALA A 1 128 ? 19.622 -12.783 -2.872 1.00 87.75 128 ALA A C 1
ATOM 964 O O . ALA A 1 128 ? 20.664 -12.667 -2.232 1.00 87.75 128 ALA A O 1
ATOM 965 N N . ARG A 1 129 ? 18.464 -13.118 -2.281 1.00 86.94 129 ARG A N 1
ATOM 966 C CA . ARG A 1 129 ? 18.324 -13.436 -0.844 1.00 86.94 129 ARG A CA 1
ATOM 967 C C . ARG A 1 129 ? 18.671 -14.881 -0.510 1.00 86.94 129 ARG A C 1
ATOM 969 O O . ARG A 1 129 ? 18.956 -15.181 0.648 1.00 86.94 129 ARG A O 1
ATOM 976 N N . GLN A 1 130 ? 18.593 -15.780 -1.486 1.00 78.31 130 GLN A N 1
ATOM 977 C CA . GLN A 1 130 ? 18.984 -17.165 -1.281 1.00 78.31 130 GLN A CA 1
ATOM 978 C C . GLN A 1 130 ? 20.507 -17.244 -1.133 1.00 78.31 130 GLN A C 1
ATOM 980 O O . GLN A 1 130 ? 21.229 -16.680 -1.960 1.00 78.31 130 GLN A O 1
ATOM 985 N N . PRO A 1 131 ? 21.020 -17.941 -0.102 1.00 70.62 131 PRO A N 1
ATOM 986 C CA . PRO A 1 131 ? 22.440 -18.229 -0.037 1.00 70.62 131 PRO A CA 1
ATOM 987 C C . PRO A 1 131 ? 22.817 -18.988 -1.308 1.00 70.62 131 PRO A C 1
ATOM 989 O O . PRO A 1 131 ? 22.198 -20.000 -1.640 1.00 70.62 131 PRO A O 1
ATOM 992 N N . GLN A 1 132 ? 23.800 -18.465 -2.039 1.00 65.88 132 GLN A N 1
ATOM 993 C CA . GLN A 1 132 ? 24.339 -19.126 -3.220 1.00 65.88 132 GLN A CA 1
ATOM 994 C C . GLN A 1 132 ? 24.845 -20.500 -2.774 1.00 65.88 132 GLN A C 1
ATOM 996 O O . GLN A 1 132 ? 25.855 -20.599 -2.076 1.00 65.88 132 GLN A O 1
ATOM 1001 N N . ILE A 1 133 ? 24.126 -21.565 -3.131 1.00 63.81 133 ILE A N 1
ATOM 1002 C CA . ILE A 1 133 ? 24.643 -22.921 -2.984 1.00 63.81 133 ILE A CA 1
ATOM 1003 C C . ILE A 1 133 ? 25.715 -23.046 -4.059 1.00 63.81 133 ILE A C 1
ATOM 1005 O O . ILE A 1 133 ? 25.427 -23.375 -5.208 1.00 63.81 133 ILE A O 1
ATOM 1009 N N . SER A 1 134 ? 26.952 -22.705 -3.702 1.00 62.94 134 SER A N 1
ATOM 1010 C CA . SER A 1 134 ? 28.101 -22.959 -4.557 1.00 62.94 134 SER A CA 1
ATOM 1011 C C . SER A 1 134 ? 28.111 -24.448 -4.882 1.00 62.94 134 SER A C 1
ATOM 1013 O O . SER A 1 134 ? 28.183 -25.283 -3.977 1.00 62.94 134 SER A O 1
ATOM 1015 N N . ALA A 1 135 ? 28.021 -24.787 -6.169 1.00 59.03 135 ALA A N 1
ATOM 1016 C CA . ALA A 1 135 ? 28.291 -26.143 -6.621 1.00 59.03 135 ALA A CA 1
ATOM 1017 C C . ALA A 1 135 ? 29.664 -26.574 -6.072 1.00 59.03 135 ALA A C 1
ATOM 1019 O O . ALA A 1 135 ? 30.560 -25.724 -5.982 1.00 59.03 135 ALA A O 1
ATOM 1020 N N . PRO A 1 136 ? 29.856 -27.850 -5.685 1.00 51.97 136 PRO A N 1
ATOM 1021 C CA . PRO A 1 136 ? 31.160 -28.307 -5.239 1.00 51.97 136 PRO A CA 1
ATOM 1022 C C . PRO A 1 136 ? 32.179 -27.961 -6.324 1.00 51.97 136 PRO A C 1
ATOM 1024 O O . PRO A 1 136 ? 32.063 -28.411 -7.466 1.00 51.97 136 PRO A O 1
ATOM 1027 N N . SER A 1 137 ? 33.146 -27.114 -5.954 1.00 58.75 137 SER A N 1
ATOM 1028 C CA . SER A 1 137 ? 34.365 -26.897 -6.726 1.00 58.75 137 SER A CA 1
ATOM 1029 C C . SER A 1 137 ? 34.864 -28.277 -7.120 1.00 58.75 137 SER A C 1
ATOM 1031 O O . SER A 1 137 ? 35.045 -29.118 -6.235 1.00 58.75 137 SER A O 1
ATOM 1033 N N . GLN A 1 138 ? 34.982 -28.548 -8.423 1.00 58.88 138 GLN A N 1
ATOM 1034 C CA . GLN A 1 138 ? 35.554 -29.805 -8.884 1.00 58.88 138 GLN A CA 1
ATOM 1035 C C . GLN A 1 138 ? 36.960 -29.889 -8.293 1.00 58.88 138 GLN A C 1
ATOM 1037 O O . GLN A 1 138 ? 37.894 -29.249 -8.774 1.00 58.88 138 GLN A O 1
ATOM 1042 N N . ALA A 1 139 ? 37.076 -30.627 -7.188 1.00 48.19 139 ALA A N 1
ATOM 1043 C CA . ALA A 1 139 ? 38.336 -30.922 -6.551 1.00 48.19 139 ALA A CA 1
ATOM 1044 C C . ALA A 1 139 ? 39.230 -31.537 -7.622 1.00 48.19 139 ALA A C 1
ATOM 1046 O O . ALA A 1 139 ? 38.815 -32.465 -8.321 1.00 48.19 139 ALA A O 1
ATOM 1047 N N . ALA A 1 140 ? 40.414 -30.945 -7.771 1.00 53.19 140 ALA A N 1
ATOM 1048 C CA . ALA A 1 140 ? 41.410 -31.288 -8.764 1.00 53.19 140 ALA A CA 1
ATOM 1049 C C . ALA A 1 140 ? 41.456 -32.802 -8.991 1.00 53.19 140 ALA A C 1
ATOM 1051 O O . ALA A 1 140 ? 41.758 -33.568 -8.071 1.00 53.19 140 ALA A O 1
ATOM 1052 N N . ALA A 1 141 ? 41.155 -33.219 -10.224 1.00 50.94 141 ALA A N 1
ATOM 1053 C CA . ALA A 1 141 ? 41.456 -34.556 -10.696 1.00 50.94 141 ALA A CA 1
ATOM 1054 C C . ALA A 1 141 ? 42.950 -34.789 -10.440 1.00 50.94 141 ALA A C 1
ATOM 1056 O O . ALA A 1 141 ? 43.811 -34.221 -11.111 1.00 50.94 141 ALA A O 1
ATOM 1057 N N . THR A 1 142 ? 43.255 -35.555 -9.396 1.00 47.50 142 THR A N 1
ATOM 1058 C CA . THR A 1 142 ? 44.618 -35.926 -9.045 1.00 47.50 142 THR A CA 1
ATOM 1059 C C . THR A 1 142 ? 45.160 -36.742 -10.207 1.00 47.50 142 THR A C 1
ATOM 1061 O O . THR A 1 142 ? 44.731 -37.871 -10.449 1.00 47.50 142 THR A O 1
ATOM 1064 N N . SER A 1 143 ? 46.086 -36.145 -10.959 1.00 48.19 143 SER A N 1
ATOM 1065 C CA . SER A 1 143 ? 46.870 -36.841 -11.966 1.00 48.19 143 SER A CA 1
ATOM 1066 C C . SER A 1 143 ? 47.681 -37.920 -11.253 1.00 48.19 143 SER A C 1
ATOM 1068 O O . SER A 1 143 ? 48.712 -37.685 -10.624 1.00 48.19 143 SER A O 1
ATOM 1070 N N . ARG A 1 144 ? 47.165 -39.147 -11.288 1.00 48.28 144 ARG A N 1
ATOM 1071 C CA . ARG A 1 144 ? 47.883 -40.312 -10.795 1.00 48.28 144 ARG A CA 1
ATOM 1072 C C . ARG A 1 144 ? 48.992 -40.591 -11.811 1.00 48.28 144 ARG A C 1
ATOM 1074 O O . ARG A 1 144 ? 48.736 -41.124 -12.885 1.00 48.28 144 ARG A O 1
ATOM 1081 N N . GLN A 1 145 ? 50.209 -40.149 -11.487 1.00 49.66 145 GLN A N 1
ATOM 1082 C CA . GLN A 1 145 ? 51.446 -40.511 -12.180 1.00 49.66 145 GLN A CA 1
ATOM 1083 C C . GLN A 1 145 ? 51.506 -42.036 -12.348 1.00 49.66 145 GLN A C 1
ATOM 1085 O O . GLN A 1 145 ? 51.760 -42.766 -11.390 1.00 49.66 145 GLN A O 1
ATOM 1090 N N . ALA A 1 146 ? 51.292 -42.514 -13.571 1.00 43.91 146 ALA A N 1
ATOM 1091 C CA . ALA A 1 146 ? 51.680 -43.854 -13.972 1.00 43.91 146 ALA A CA 1
ATOM 1092 C C . ALA A 1 146 ? 53.141 -43.788 -14.432 1.00 43.91 146 ALA A C 1
ATOM 1094 O O . ALA A 1 146 ? 53.450 -43.302 -15.518 1.00 43.91 146 ALA A O 1
ATOM 1095 N N . LYS A 1 147 ? 54.054 -44.232 -13.564 1.00 48.16 147 LYS A N 1
ATOM 1096 C CA . LYS A 1 147 ? 55.408 -44.606 -13.973 1.00 48.16 147 LYS A CA 1
ATOM 1097 C C . LYS A 1 147 ? 55.286 -45.891 -14.792 1.00 48.16 147 LYS A C 1
ATOM 1099 O O . LYS A 1 147 ? 54.932 -46.928 -14.239 1.00 48.16 147 LYS A O 1
ATOM 1104 N N . SER A 1 148 ? 55.584 -45.821 -16.083 1.00 46.56 148 SER A N 1
ATOM 1105 C CA . SER A 1 148 ? 55.786 -46.999 -16.928 1.00 46.56 148 SER A CA 1
ATOM 1106 C C . SER A 1 148 ? 57.241 -47.016 -17.367 1.00 46.56 148 SER A C 1
ATOM 1108 O O . SER A 1 148 ? 57.643 -46.304 -18.282 1.00 46.56 148 SER A O 1
ATOM 1110 N N . SER A 1 149 ? 58.033 -47.801 -16.643 1.00 47.59 149 SER A N 1
ATOM 1111 C CA . SER A 1 149 ? 59.365 -48.229 -17.048 1.00 47.59 149 SER A CA 1
ATOM 1112 C C . SER A 1 149 ? 59.249 -49.272 -18.160 1.00 47.59 149 SER A C 1
ATOM 1114 O O . SER A 1 149 ? 58.653 -50.318 -17.924 1.00 47.59 149 SER A O 1
ATOM 1116 N N . THR A 1 150 ? 59.888 -49.029 -19.304 1.00 43.78 150 THR A N 1
ATOM 1117 C CA . THR A 1 150 ? 60.273 -50.050 -20.300 1.00 43.78 150 THR A CA 1
ATOM 1118 C C . THR A 1 150 ? 61.485 -49.464 -21.043 1.00 43.78 150 THR A C 1
ATOM 1120 O O . THR A 1 150 ? 61.331 -48.517 -21.801 1.00 43.78 150 THR A O 1
ATOM 1123 N N . SER A 1 151 ? 62.733 -49.709 -20.628 1.00 40.47 151 SER A N 1
ATOM 1124 C CA . SER A 1 151 ? 63.580 -50.855 -21.004 1.00 40.47 151 SER A CA 1
ATOM 1125 C C . SER A 1 151 ? 63.444 -51.264 -22.474 1.00 40.47 151 SER A C 1
ATOM 1127 O O . SER A 1 151 ? 62.415 -51.835 -22.818 1.00 40.47 151 SER A O 1
ATOM 1129 N N . THR A 1 152 ? 64.462 -51.015 -23.313 1.00 46.53 152 THR A N 1
ATOM 1130 C CA . THR A 1 152 ? 65.038 -51.968 -24.297 1.00 46.53 152 THR A CA 1
ATOM 1131 C C . THR A 1 152 ? 66.162 -51.304 -25.118 1.00 46.53 152 THR A C 1
ATOM 1133 O O . THR A 1 152 ? 65.935 -50.241 -25.689 1.00 46.53 152 THR A O 1
ATOM 1136 N N . ALA A 1 153 ? 67.291 -52.031 -25.189 1.00 45.84 153 ALA A N 1
ATOM 1137 C CA . ALA A 1 153 ? 68.428 -52.020 -26.133 1.00 45.84 153 ALA A CA 1
ATOM 1138 C C . ALA A 1 153 ? 69.362 -50.800 -26.190 1.00 45.84 153 ALA A C 1
ATOM 1140 O O . ALA A 1 153 ? 69.000 -49.772 -26.798 1.00 45.84 153 ALA A O 1
#

Solvent-accessible surface area (backbone atoms only — not comparable to full-atom values): 9010 Å² total; per-residue (Å²): 93,69,51,45,53,32,48,71,61,32,69,70,56,43,49,55,45,28,77,73,57,23,50,70,48,98,63,69,62,82,90,48,51,54,44,78,50,55,39,56,60,44,33,74,68,52,84,55,66,36,60,21,53,53,22,38,33,44,54,74,56,75,37,53,60,45,98,84,46,58,66,69,58,36,46,55,49,40,65,71,41,63,85,46,46,72,43,35,43,25,41,25,39,34,67,45,59,61,36,45,55,31,62,48,78,72,57,87,74,42,79,81,43,63,74,38,21,29,54,56,52,52,49,51,56,51,59,70,69,45,78,81,78,73,70,80,73,80,70,74,82,75,80,77,82,77,85,79,90,74,90,84,136

Nearest PDB struc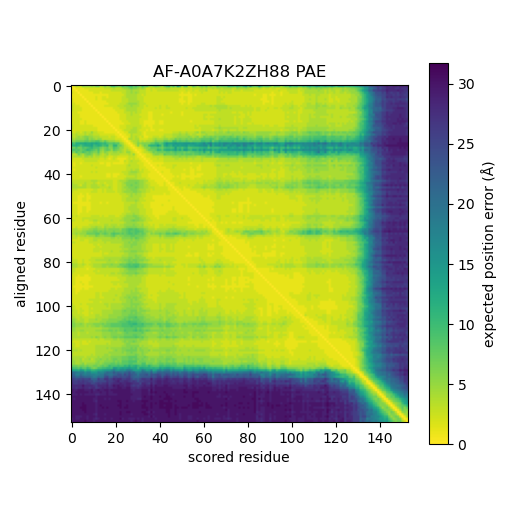tures (foldseek):
  3cvs-assembly1_B  TM=8.507E-01  e=1.577E-05  unclassified
  3oh6-assembly1_A  TM=8.268E-01  e=3.231E-05  Escherichia coli K-12
  3ogd-assembly1_A  TM=8.104E-01  e=5.927E-05  Escherichia coli K-12
  3f0z-assembly1_A  TM=6.034E-01  e=3.510E-03  Clostridium acetobutylicum
  6g40-assembly3_C  TM=5.819E-01  e=3.322E-03  Mus musculus

Sequence (153 aa):
EEEAVRALVGRERAAELVERYGKVLDGPCGALTHVFPEPGVLAGAVTDPALRTLTAALADGELRLDAGADREEAERALGTLPGVDRRTAALIRMRALGDPDADPYGTAGAERWRPWRSYAVRHLETAARQPQISAPSQAAATSRQAKSSTSTA

Radius of gyration: 26.34 Å; Cα contacts (8 Å, |Δi|>4): 170; chains: 1; bounding box: 82×66×47 Å

Mean predicted aligned error: 9.24 Å